Protein AF-A0A7M5WLA8-F1 (afdb_monomer_lite)

Radius of gyration: 21.37 Å; chains: 1; bounding box: 43×22×68 Å

Structure (mmCIF, N/CA/C/O backbone):
data_AF-A0A7M5WLA8-F1
#
_entry.id   AF-A0A7M5WLA8-F1
#
loop_
_atom_site.group_PDB
_atom_site.id
_atom_site.type_symbol
_atom_site.label_atom_id
_atom_site.label_alt_id
_atom_site.label_comp_id
_atom_site.label_asym_id
_atom_site.label_entity_id
_atom_site.label_seq_id
_atom_site.pdbx_PDB_ins_code
_atom_site.Cartn_x
_atom_site.Cartn_y
_atom_site.Cartn_z
_atom_site.occupancy
_atom_site.B_iso_or_equiv
_atom_site.auth_seq_id
_atom_site.auth_comp_id
_atom_site.auth_asym_id
_atom_site.auth_atom_id
_atom_site.pdbx_PDB_model_num
ATOM 1 N N . GLN A 1 1 ? 13.441 8.681 -23.802 1.00 49.78 1 GLN A N 1
ATOM 2 C CA . GLN A 1 1 ? 12.420 8.596 -22.738 1.00 49.78 1 GLN A CA 1
ATOM 3 C C . GLN A 1 1 ? 12.891 9.510 -21.621 1.00 49.78 1 GLN A C 1
ATOM 5 O O . GLN A 1 1 ? 13.987 9.300 -21.123 1.00 49.78 1 GLN A O 1
ATOM 10 N N . ASN A 1 2 ? 12.169 10.596 -21.339 1.00 52.19 2 ASN A N 1
ATOM 11 C CA . ASN A 1 2 ? 12.631 11.626 -20.406 1.00 52.19 2 ASN A CA 1
ATOM 12 C C . ASN A 1 2 ? 12.735 11.031 -18.997 1.00 52.19 2 ASN A C 1
ATOM 14 O O . ASN A 1 2 ? 11.729 10.584 -18.445 1.00 52.19 2 ASN A O 1
ATOM 18 N N . ASN A 1 3 ? 13.940 11.038 -18.421 1.00 67.88 3 ASN A N 1
ATOM 19 C CA . ASN A 1 3 ? 14.238 10.519 -17.077 1.00 67.88 3 ASN A CA 1
ATOM 20 C C . ASN A 1 3 ? 13.276 11.065 -16.004 1.00 67.88 3 ASN A C 1
ATOM 22 O O . ASN A 1 3 ? 12.987 10.394 -15.018 1.00 67.88 3 ASN A O 1
ATOM 26 N N . THR A 1 4 ? 12.712 12.250 -16.242 1.00 72.50 4 THR A N 1
ATOM 27 C CA . THR A 1 4 ? 11.695 12.913 -15.425 1.00 72.50 4 THR A CA 1
ATOM 28 C C . THR A 1 4 ? 10.490 12.025 -15.108 1.00 72.50 4 THR A C 1
ATOM 30 O O . THR A 1 4 ? 10.027 12.019 -13.974 1.00 72.50 4 THR A O 1
ATOM 33 N N . SER A 1 5 ? 9.993 11.241 -16.072 1.00 70.81 5 SER A N 1
ATOM 34 C CA . SER A 1 5 ? 8.807 10.397 -15.859 1.00 70.81 5 SER A CA 1
ATOM 35 C C . SER A 1 5 ? 9.095 9.255 -14.881 1.00 70.81 5 SER A C 1
ATOM 37 O O . SER A 1 5 ? 8.309 9.018 -13.968 1.00 70.81 5 SER A O 1
ATOM 39 N N . VAL A 1 6 ? 10.273 8.635 -14.990 1.00 73.06 6 VAL A N 1
ATOM 40 C CA . VAL A 1 6 ? 10.725 7.575 -14.075 1.00 73.06 6 VAL A CA 1
ATOM 41 C C . VAL A 1 6 ? 10.947 8.125 -12.663 1.00 73.06 6 VAL A C 1
ATOM 43 O O . VAL A 1 6 ? 10.557 7.489 -11.687 1.00 73.06 6 VAL A O 1
ATOM 46 N N . VAL A 1 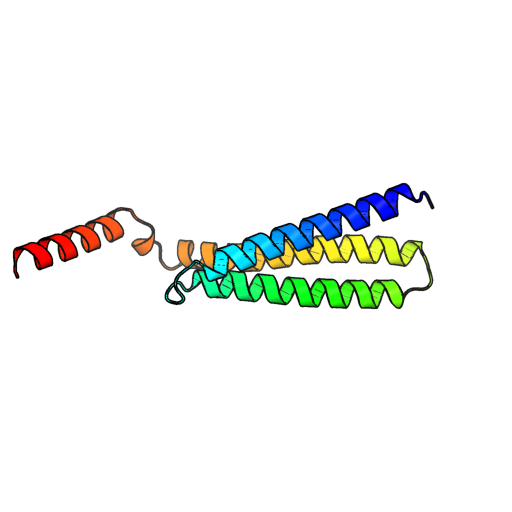7 ? 11.519 9.329 -12.541 1.00 79.56 7 VAL A N 1
ATOM 47 C CA . VAL A 1 7 ? 11.727 10.001 -11.245 1.00 79.56 7 VAL A CA 1
ATOM 48 C C . VAL A 1 7 ? 10.396 10.317 -10.558 1.00 79.56 7 VAL A C 1
ATOM 50 O O . VAL A 1 7 ? 10.241 10.034 -9.371 1.00 79.56 7 VAL A O 1
ATOM 53 N N . ILE A 1 8 ? 9.415 10.841 -11.299 1.00 78.44 8 ILE A N 1
ATOM 54 C CA . ILE A 1 8 ? 8.066 11.115 -10.776 1.00 78.44 8 ILE A CA 1
ATOM 55 C C . ILE A 1 8 ? 7.397 9.820 -10.294 1.00 78.44 8 ILE A C 1
ATOM 57 O O . ILE A 1 8 ? 6.776 9.796 -9.232 1.00 78.44 8 ILE A O 1
ATOM 61 N N . GLN A 1 9 ? 7.555 8.726 -11.037 1.00 70.69 9 GLN A N 1
ATOM 62 C CA . GLN A 1 9 ? 6.962 7.432 -10.701 1.00 70.69 9 GLN A CA 1
ATOM 63 C C . GLN A 1 9 ? 7.604 6.815 -9.449 1.00 70.69 9 GLN A C 1
ATOM 65 O O . GLN A 1 9 ? 6.892 6.362 -8.555 1.00 70.69 9 GLN A O 1
ATOM 70 N N . LEU A 1 10 ? 8.935 6.870 -9.332 1.00 74.50 10 LEU A N 1
ATOM 71 C CA . LEU A 1 10 ? 9.668 6.463 -8.127 1.00 74.50 10 LEU A CA 1
ATOM 72 C C . LEU A 1 10 ? 9.238 7.270 -6.901 1.00 74.50 10 LEU A C 1
ATOM 74 O O . LEU A 1 10 ? 9.006 6.699 -5.836 1.00 74.50 10 LEU A O 1
ATOM 78 N N . PHE A 1 11 ? 9.081 8.584 -7.061 1.00 82.38 11 PHE A N 1
ATOM 79 C CA . PHE A 1 11 ? 8.600 9.458 -5.997 1.00 82.38 11 PHE A CA 1
ATOM 80 C C . PHE A 1 11 ? 7.180 9.080 -5.549 1.00 82.38 11 PHE A C 1
ATOM 82 O O . PHE A 1 11 ? 6.911 8.980 -4.353 1.00 82.38 11 PHE A O 1
ATOM 89 N N . PHE A 1 12 ? 6.283 8.783 -6.493 1.00 76.38 12 PHE A N 1
ATOM 90 C CA . PHE A 1 12 ? 4.916 8.360 -6.185 1.00 76.38 12 PHE A CA 1
ATOM 91 C C . PHE A 1 12 ? 4.868 7.007 -5.456 1.00 76.38 12 PHE A C 1
ATOM 93 O O . PHE A 1 12 ? 4.140 6.853 -4.474 1.00 76.38 12 PHE A O 1
ATOM 100 N N . VAL A 1 13 ? 5.686 6.039 -5.883 1.00 76.38 13 VAL A N 1
ATOM 101 C CA . VAL A 1 13 ? 5.827 4.737 -5.208 1.00 76.38 13 VAL A CA 1
ATOM 102 C C . VAL A 1 13 ? 6.373 4.910 -3.788 1.00 76.38 13 VAL A C 1
ATOM 104 O O . VAL A 1 13 ? 5.852 4.295 -2.857 1.00 76.38 13 VAL A O 1
ATOM 107 N N . LEU A 1 14 ? 7.364 5.783 -3.588 1.00 81.56 14 LEU A N 1
ATOM 108 C CA . LEU A 1 14 ? 7.913 6.090 -2.265 1.00 81.56 14 LEU A CA 1
ATOM 109 C C . LEU A 1 14 ? 6.839 6.669 -1.329 1.00 81.56 14 LEU A C 1
ATOM 111 O O . LEU A 1 14 ? 6.690 6.207 -0.196 1.00 81.56 14 LEU A O 1
ATOM 115 N N . LEU A 1 15 ? 6.052 7.637 -1.810 1.00 81.00 15 LEU A N 1
ATOM 116 C CA . LEU A 1 15 ? 4.946 8.223 -1.047 1.00 81.00 15 LEU A CA 1
ATOM 117 C C . LEU A 1 15 ? 3.879 7.186 -0.684 1.00 81.00 15 LEU A C 1
ATOM 119 O O . LEU A 1 15 ? 3.401 7.172 0.451 1.00 81.00 15 LEU A O 1
ATOM 123 N N . LEU A 1 16 ? 3.534 6.290 -1.612 1.00 74.94 16 LEU A N 1
ATOM 124 C CA . LEU A 1 16 ? 2.599 5.194 -1.359 1.00 74.94 16 LEU A CA 1
ATOM 125 C C . LEU A 1 16 ? 3.113 4.253 -0.265 1.00 74.94 16 LEU A C 1
ATOM 127 O O . LEU A 1 16 ? 2.357 3.897 0.639 1.00 74.94 16 LEU A O 1
ATOM 131 N N . VAL A 1 17 ? 4.389 3.865 -0.302 1.00 76.50 17 VAL A N 1
ATOM 132 C CA . VAL A 1 17 ? 4.990 3.004 0.731 1.00 76.50 17 VAL A CA 1
ATOM 133 C C . VAL A 1 17 ? 4.965 3.691 2.099 1.00 76.50 17 VAL A C 1
ATOM 135 O O . VAL A 1 17 ? 4.560 3.073 3.085 1.00 76.50 17 VAL A O 1
ATOM 138 N N . LEU A 1 18 ? 5.309 4.981 2.164 1.00 79.12 18 LEU A N 1
ATOM 139 C CA . LEU A 1 18 ? 5.247 5.766 3.401 1.00 79.12 18 LEU A CA 1
ATOM 140 C C . LEU A 1 18 ? 3.816 5.871 3.945 1.00 79.12 18 LEU A C 1
ATOM 142 O O . LEU A 1 18 ? 3.588 5.627 5.130 1.00 79.12 18 LEU A O 1
ATOM 146 N N . ALA A 1 19 ? 2.838 6.174 3.089 1.00 74.56 19 ALA A N 1
ATOM 147 C CA . ALA A 1 19 ? 1.433 6.260 3.478 1.00 74.56 19 ALA A CA 1
ATOM 148 C C . ALA A 1 19 ? 0.906 4.923 4.029 1.00 74.56 19 ALA A C 1
ATOM 150 O O . ALA A 1 19 ? 0.225 4.909 5.056 1.00 74.56 19 ALA A O 1
ATOM 151 N N . ASN A 1 20 ? 1.264 3.798 3.401 1.00 75.00 20 ASN A N 1
ATOM 152 C CA . ASN A 1 20 ? 0.912 2.462 3.889 1.00 75.00 20 ASN A CA 1
ATOM 153 C C . ASN A 1 20 ? 1.602 2.129 5.220 1.00 75.00 20 ASN A C 1
ATOM 155 O O . ASN A 1 20 ? 0.962 1.591 6.124 1.00 75.00 20 ASN A O 1
ATOM 159 N N . GLY A 1 21 ? 2.874 2.504 5.384 1.00 72.81 21 GLY A N 1
ATOM 160 C CA . GLY A 1 21 ? 3.601 2.354 6.645 1.00 72.81 21 GLY A CA 1
ATOM 161 C C . GLY A 1 21 ? 2.944 3.128 7.789 1.00 72.81 21 GLY A C 1
ATOM 162 O O . GLY A 1 21 ? 2.735 2.575 8.868 1.00 72.81 21 GLY A O 1
ATOM 163 N N . ILE A 1 22 ? 2.528 4.374 7.542 1.00 76.00 22 ILE A N 1
ATOM 164 C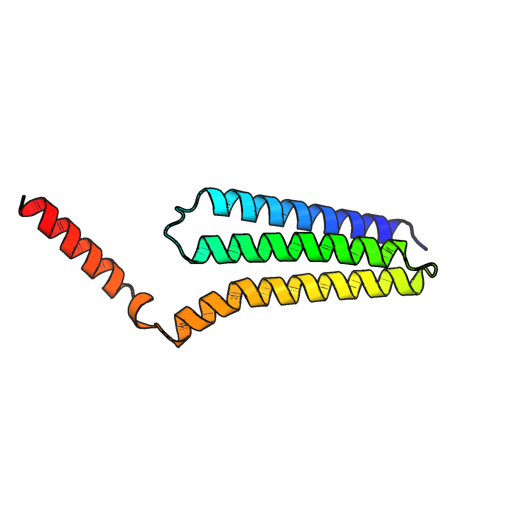 CA . ILE A 1 22 ? 1.808 5.201 8.521 1.00 76.00 22 ILE A CA 1
ATOM 165 C C . ILE A 1 22 ? 0.469 4.554 8.900 1.00 76.00 22 ILE A C 1
ATOM 167 O O . ILE A 1 22 ? 0.126 4.505 10.083 1.00 76.00 22 ILE A O 1
ATOM 171 N N . GLN A 1 23 ? -0.283 4.037 7.926 1.00 69.19 23 GLN A N 1
ATOM 172 C CA . GLN A 1 23 ? -1.561 3.363 8.175 1.00 69.19 23 GLN A CA 1
ATOM 173 C C . GLN A 1 23 ? -1.383 2.076 8.990 1.00 69.19 23 GLN A C 1
ATOM 175 O O . GLN A 1 23 ? -2.091 1.880 9.978 1.00 69.19 23 GLN A O 1
ATOM 180 N N . ALA A 1 24 ? -0.389 1.250 8.660 1.00 68.31 24 ALA A N 1
ATOM 181 C CA . ALA A 1 24 ? -0.064 0.040 9.413 1.00 68.31 24 ALA A CA 1
ATOM 182 C C . ALA A 1 24 ? 0.402 0.358 10.845 1.00 68.31 24 ALA A C 1
ATOM 184 O O . ALA A 1 24 ? 0.012 -0.315 11.802 1.00 68.31 24 ALA A O 1
ATOM 185 N N . PHE A 1 25 ? 1.198 1.417 11.023 1.00 69.81 25 PHE A N 1
ATOM 186 C CA . PHE A 1 25 ? 1.665 1.842 12.343 1.00 69.81 25 PHE A CA 1
ATOM 187 C C . PHE A 1 25 ? 0.522 2.385 13.207 1.00 69.81 25 PHE A C 1
ATOM 189 O O . PHE A 1 25 ? 0.451 2.099 14.403 1.00 69.81 25 PHE A O 1
ATOM 196 N N . ARG A 1 26 ? -0.411 3.131 12.601 1.00 65.69 26 ARG A N 1
ATOM 197 C CA . ARG A 1 26 ? -1.641 3.576 13.267 1.00 65.69 26 ARG A CA 1
ATOM 198 C C . ARG A 1 26 ? -2.536 2.393 13.635 1.00 65.69 26 ARG A C 1
ATOM 200 O O . ARG A 1 26 ? -3.053 2.386 14.745 1.00 65.69 26 ARG A O 1
ATOM 207 N N . ALA A 1 27 ? -2.644 1.373 12.780 1.00 65.38 27 ALA A N 1
ATOM 208 C CA . ALA A 1 27 ? -3.429 0.167 13.051 1.00 65.38 27 ALA A CA 1
ATOM 209 C C . ALA A 1 27 ? -2.932 -0.612 14.281 1.00 65.38 27 ALA A C 1
ATOM 211 O O . ALA A 1 27 ? -3.744 -1.075 15.072 1.00 65.38 27 ALA A O 1
ATOM 212 N N . ARG A 1 28 ? -1.614 -0.691 14.516 1.00 65.38 28 ARG A N 1
ATOM 213 C CA . ARG A 1 28 ? -1.051 -1.356 15.712 1.00 65.38 28 ARG A CA 1
ATOM 214 C C . ARG A 1 28 ? -1.444 -0.694 17.034 1.00 65.38 28 ARG A C 1
ATOM 216 O O . ARG A 1 28 ? -1.450 -1.358 18.063 1.00 65.38 28 ARG A O 1
ATOM 223 N N . LYS A 1 29 ? -1.746 0.608 17.015 1.00 63.53 29 LYS A N 1
ATOM 224 C CA . LYS A 1 29 ? -2.202 1.345 18.202 1.00 63.53 29 LYS A CA 1
ATOM 225 C C . LYS A 1 29 ? -3.690 1.136 18.491 1.00 63.53 29 LYS A C 1
ATOM 227 O O . LYS A 1 29 ? -4.142 1.529 19.564 1.00 63.53 29 LYS A O 1
ATOM 232 N N . LEU A 1 30 ? -4.454 0.545 17.567 1.00 62.56 30 LEU A N 1
ATOM 233 C CA . LEU A 1 30 ? -5.843 0.196 17.831 1.00 62.56 30 LEU A CA 1
ATOM 234 C C . LEU A 1 30 ? -5.898 -1.140 18.591 1.00 62.56 30 LEU A C 1
ATOM 236 O O . LEU A 1 30 ? -5.280 -2.114 18.160 1.00 62.56 30 LEU A O 1
ATOM 240 N N . PRO A 1 31 ? -6.661 -1.223 19.695 1.00 59.09 31 PRO A N 1
ATOM 241 C CA . PRO A 1 31 ? -6.835 -2.474 20.418 1.00 59.09 31 PRO A CA 1
ATOM 242 C C . PRO A 1 31 ? -7.418 -3.549 19.490 1.00 59.09 31 PRO A C 1
ATOM 244 O O . PRO A 1 31 ? -8.383 -3.298 18.762 1.00 59.09 31 PRO A O 1
ATOM 247 N N . SER A 1 32 ? -6.849 -4.760 19.538 1.00 57.41 32 SER A N 1
ATOM 248 C CA . SER A 1 32 ? -7.187 -5.912 18.673 1.00 57.41 32 SER A CA 1
ATOM 249 C C . SER A 1 32 ? -8.661 -6.329 18.724 1.00 57.41 32 SER A C 1
ATOM 251 O O . SER A 1 32 ? -9.136 -7.090 17.884 1.00 57.41 32 SER A O 1
ATOM 253 N N . HIS A 1 33 ? -9.410 -5.803 19.693 1.00 56.22 33 HIS A N 1
ATOM 254 C CA . HIS A 1 33 ? -10.833 -6.044 19.846 1.00 56.22 33 HIS A CA 1
ATOM 255 C C . HIS A 1 33 ? -11.693 -5.350 18.766 1.00 56.22 33 HIS A C 1
ATOM 257 O O . HIS A 1 33 ? -12.863 -5.708 18.597 1.00 56.22 33 HIS A O 1
ATOM 263 N N . PHE A 1 34 ? -11.139 -4.387 18.014 1.00 59.12 34 PHE A N 1
ATOM 264 C CA . PHE A 1 34 ? -11.835 -3.688 16.931 1.00 59.12 34 PHE A CA 1
ATOM 265 C C . PHE A 1 34 ? -11.644 -4.413 15.588 1.00 59.12 34 PHE A C 1
ATOM 267 O O . PHE A 1 34 ? -10.542 -4.487 15.048 1.00 59.12 34 PHE A O 1
ATOM 274 N N . LYS A 1 35 ? -12.740 -4.914 15.001 1.00 62.41 35 LYS A N 1
ATOM 275 C CA . LYS A 1 35 ? -12.740 -5.607 13.693 1.00 62.41 35 LYS A CA 1
ATOM 276 C C . LYS A 1 35 ? -12.218 -4.749 12.524 1.00 62.41 35 LYS A C 1
ATOM 278 O O . LYS A 1 35 ? -11.886 -5.291 11.469 1.00 62.41 35 LYS A O 1
ATOM 283 N N . GLU A 1 36 ? -12.127 -3.431 12.704 1.00 65.56 36 GLU A N 1
ATOM 284 C CA . GLU A 1 36 ? -11.561 -2.504 11.712 1.00 65.56 36 GLU A CA 1
ATOM 285 C C . GLU A 1 36 ? -10.038 -2.605 11.614 1.00 65.56 36 GLU A C 1
ATOM 287 O O . GLU A 1 36 ? -9.490 -2.459 10.525 1.00 65.56 36 GLU A O 1
ATOM 292 N N . THR A 1 37 ? -9.351 -2.928 12.714 1.00 68.50 37 THR A N 1
ATOM 293 C CA . THR A 1 37 ? -7.890 -3.084 12.729 1.00 68.50 37 THR A CA 1
ATOM 294 C C . THR A 1 37 ? -7.449 -4.200 11.785 1.00 68.50 37 THR A C 1
ATOM 296 O O . THR A 1 37 ? -6.490 -4.040 11.033 1.00 68.50 37 THR A O 1
ATOM 299 N N . ASN A 1 38 ? -8.208 -5.298 11.741 1.00 71.00 38 ASN A N 1
ATOM 300 C CA . ASN A 1 38 ? -7.926 -6.421 10.850 1.00 71.00 38 ASN A CA 1
ATOM 301 C C . ASN A 1 38 ? -8.059 -6.031 9.371 1.00 71.00 38 ASN A C 1
ATOM 303 O O . ASN A 1 38 ? -7.227 -6.437 8.570 1.00 71.00 38 ASN A O 1
ATOM 307 N N . HIS A 1 39 ? -9.035 -5.195 9.000 1.00 70.75 39 HIS A N 1
ATOM 308 C CA . HIS A 1 39 ? -9.201 -4.742 7.611 1.00 70.75 39 HIS A CA 1
ATOM 309 C C . HIS A 1 39 ? -8.030 -3.884 7.130 1.00 70.75 39 HIS A C 1
ATOM 311 O O . HIS A 1 39 ? -7.577 -4.045 5.998 1.00 70.75 39 HIS A O 1
ATOM 317 N N . VAL A 1 40 ? -7.495 -3.021 7.999 1.00 74.88 40 VAL A N 1
ATOM 318 C CA . VAL A 1 40 ? -6.299 -2.226 7.682 1.00 74.88 40 VAL A CA 1
ATOM 319 C C . VAL A 1 40 ? -5.070 -3.125 7.543 1.00 74.88 40 VAL A C 1
ATOM 321 O O . VAL A 1 40 ? -4.284 -2.948 6.615 1.00 74.88 40 VAL A O 1
ATOM 324 N N . ILE A 1 41 ? -4.929 -4.134 8.409 1.00 73.00 41 ILE A N 1
ATOM 325 C CA . ILE A 1 41 ? -3.849 -5.125 8.305 1.00 73.00 41 ILE A CA 1
ATOM 326 C C . ILE A 1 41 ? -3.957 -5.905 6.984 1.00 73.00 41 ILE A C 1
ATOM 328 O O . ILE A 1 41 ? -2.964 -5.999 6.263 1.00 73.00 41 ILE A O 1
ATOM 332 N N . TYR A 1 42 ? -5.147 -6.386 6.608 1.00 73.06 42 TYR A N 1
ATOM 333 C CA . TYR A 1 42 ? -5.352 -7.084 5.335 1.00 73.06 42 TYR A CA 1
ATOM 334 C C . TYR A 1 42 ? -5.037 -6.190 4.132 1.00 73.06 42 TYR A C 1
ATOM 336 O O . TYR A 1 42 ? -4.246 -6.588 3.287 1.00 73.06 42 TYR A O 1
ATOM 344 N N . SER A 1 43 ? -5.563 -4.962 4.088 1.00 76.88 43 SER A N 1
ATOM 345 C CA . SER A 1 43 ? -5.266 -3.990 3.022 1.00 76.88 43 SER A CA 1
ATOM 346 C C . SER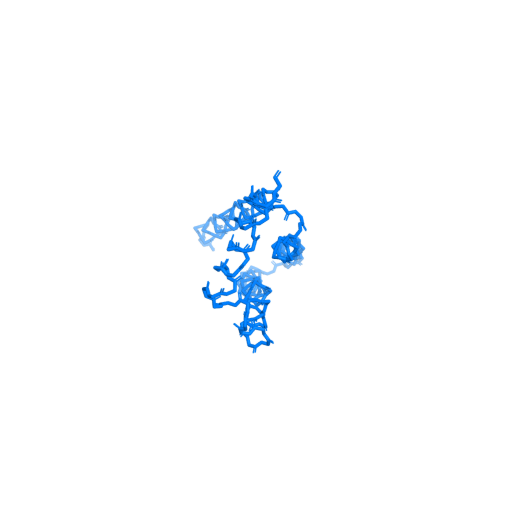 A 1 43 ? -3.765 -3.687 2.906 1.00 76.88 43 SER A C 1
ATOM 348 O O . SER A 1 43 ? -3.221 -3.652 1.798 1.00 76.88 43 SER A O 1
ATOM 350 N N . SER A 1 44 ? -3.059 -3.561 4.035 1.00 76.25 44 SER A N 1
ATOM 351 C CA . SER A 1 44 ? -1.607 -3.363 4.030 1.00 76.25 44 SER A CA 1
ATOM 352 C C . SER A 1 44 ? -0.852 -4.568 3.446 1.00 76.25 44 SER A C 1
ATOM 354 O O . SER A 1 44 ? 0.080 -4.383 2.664 1.00 76.25 44 SER A O 1
ATOM 356 N N . PHE A 1 45 ? -1.292 -5.799 3.735 1.00 79.12 45 PHE A N 1
ATOM 357 C CA . PHE A 1 45 ? -0.691 -7.022 3.193 1.00 79.12 45 PHE A CA 1
ATOM 358 C C . PHE A 1 45 ? -0.925 -7.161 1.681 1.00 79.12 45 PHE A C 1
ATOM 360 O O . PHE A 1 45 ? 0.018 -7.415 0.930 1.00 79.12 45 PHE A O 1
ATOM 367 N N . THR A 1 46 ? -2.151 -6.911 1.209 1.00 78.69 46 THR A N 1
ATOM 368 C CA . THR A 1 46 ? -2.482 -6.934 -0.226 1.00 78.69 46 THR A CA 1
ATOM 369 C C . THR A 1 46 ? -1.664 -5.904 -1.002 1.00 78.69 46 THR A C 1
ATOM 371 O O . THR A 1 46 ? -1.197 -6.182 -2.105 1.00 78.69 46 THR A O 1
ATOM 374 N N . THR A 1 47 ? -1.429 -4.731 -0.407 1.00 78.25 47 THR A N 1
ATOM 375 C CA . THR A 1 47 ? -0.618 -3.671 -1.016 1.00 78.25 47 THR A CA 1
ATOM 376 C C . THR A 1 47 ? 0.833 -4.106 -1.220 1.00 78.25 47 THR A C 1
ATOM 378 O O . THR A 1 47 ? 1.392 -3.890 -2.294 1.00 78.25 47 THR A O 1
ATOM 381 N N . VAL A 1 48 ? 1.435 -4.774 -0.230 1.00 80.25 48 VAL A N 1
ATOM 382 C CA . VAL A 1 48 ? 2.804 -5.307 -0.340 1.00 80.25 48 VAL A CA 1
ATOM 383 C C . VAL A 1 48 ? 2.897 -6.384 -1.425 1.00 80.25 48 VAL A C 1
ATOM 385 O O . VAL A 1 48 ? 3.808 -6.335 -2.252 1.00 80.25 48 VAL A O 1
ATOM 388 N N . LEU A 1 49 ? 1.938 -7.314 -1.480 1.00 80.62 49 LEU A N 1
ATOM 389 C CA . LEU A 1 49 ? 1.891 -8.350 -2.520 1.00 80.62 49 LEU A CA 1
ATOM 390 C C . LEU A 1 49 ? 1.773 -7.758 -3.930 1.00 80.62 49 LEU A C 1
ATOM 392 O O . LEU A 1 49 ? 2.449 -8.208 -4.854 1.00 80.62 49 LEU A O 1
ATOM 396 N N . LEU A 1 50 ? 0.950 -6.725 -4.100 1.00 79.12 50 LEU A N 1
ATOM 397 C CA . LEU A 1 50 ? 0.747 -6.068 -5.389 1.00 79.12 50 LEU A CA 1
ATOM 398 C C . LEU A 1 50 ? 1.955 -5.229 -5.825 1.00 79.12 50 LEU A C 1
ATOM 400 O O . LEU A 1 50 ? 2.271 -5.207 -7.016 1.00 79.12 50 LEU A O 1
ATOM 404 N N . ILE A 1 51 ? 2.668 -4.584 -4.893 1.00 76.94 51 ILE A N 1
ATOM 405 C CA . ILE A 1 51 ? 3.949 -3.916 -5.183 1.00 76.94 51 ILE A CA 1
ATOM 406 C C . ILE A 1 51 ? 4.990 -4.947 -5.634 1.00 76.94 51 ILE A C 1
ATOM 408 O O . ILE A 1 51 ? 5.665 -4.728 -6.642 1.00 76.94 51 ILE A O 1
ATOM 412 N N . ALA A 1 52 ? 5.088 -6.089 -4.945 1.00 79.00 52 ALA A N 1
ATOM 413 C CA . ALA A 1 52 ? 5.999 -7.168 -5.322 1.00 79.00 52 ALA A CA 1
ATOM 414 C C . ALA A 1 52 ? 5.663 -7.738 -6.714 1.00 79.00 52 ALA A C 1
ATOM 416 O O . ALA A 1 52 ? 6.550 -7.861 -7.560 1.00 79.00 52 ALA A O 1
ATOM 417 N N . ALA A 1 53 ? 4.381 -7.993 -6.996 1.00 81.19 53 ALA A N 1
ATOM 418 C CA . ALA A 1 53 ? 3.916 -8.467 -8.300 1.00 81.19 53 ALA A CA 1
ATOM 419 C C . ALA A 1 53 ? 4.199 -7.454 -9.423 1.00 81.19 53 ALA A C 1
ATOM 421 O O . ALA A 1 53 ? 4.736 -7.815 -10.469 1.00 81.19 53 ALA A O 1
ATOM 422 N N . SER A 1 54 ? 3.909 -6.172 -9.190 1.00 69.69 54 SER A N 1
ATOM 423 C CA . SER A 1 54 ? 4.156 -5.098 -10.164 1.00 69.69 54 SER A CA 1
ATOM 424 C C . SER A 1 54 ? 5.646 -4.920 -10.457 1.00 69.69 54 SER A C 1
ATOM 426 O O . SER A 1 54 ? 6.035 -4.722 -11.607 1.00 69.69 54 SER A O 1
ATOM 428 N N . THR A 1 55 ? 6.489 -5.061 -9.433 1.00 76.12 55 THR A N 1
ATOM 429 C CA . THR A 1 55 ? 7.950 -5.036 -9.572 1.00 76.12 55 THR A CA 1
ATOM 430 C C . THR A 1 55 ? 8.435 -6.214 -10.422 1.00 76.12 55 THR A C 1
ATOM 432 O O . THR A 1 55 ? 9.222 -6.021 -11.348 1.00 76.12 55 THR A O 1
ATOM 435 N N . GLY A 1 56 ? 7.909 -7.422 -10.188 1.00 77.81 56 GLY A N 1
ATOM 436 C CA . GLY A 1 56 ? 8.221 -8.605 -10.997 1.00 77.81 56 GLY A CA 1
ATOM 437 C C . GLY A 1 56 ? 7.846 -8.439 -12.473 1.00 77.81 56 GLY A C 1
ATOM 438 O O . GLY A 1 56 ? 8.665 -8.709 -13.353 1.00 77.81 56 GLY A O 1
ATOM 439 N N . ILE A 1 57 ? 6.648 -7.920 -12.762 1.00 78.62 57 ILE A N 1
ATOM 440 C CA . ILE A 1 57 ? 6.209 -7.682 -14.146 1.00 78.62 57 ILE A CA 1
ATOM 441 C C . ILE A 1 57 ? 7.071 -6.595 -14.807 1.00 78.62 57 ILE A C 1
ATOM 443 O O . ILE A 1 57 ? 7.457 -6.747 -15.964 1.00 78.62 57 ILE A O 1
ATOM 447 N N . TYR A 1 58 ? 7.447 -5.535 -14.085 1.00 74.25 58 TYR A N 1
ATOM 448 C CA . TYR A 1 58 ? 8.331 -4.485 -14.602 1.00 74.25 58 TYR A CA 1
ATOM 449 C C . TYR A 1 58 ? 9.700 -5.022 -15.060 1.00 74.25 58 TYR A C 1
ATOM 451 O O . TYR A 1 58 ? 10.187 -4.630 -16.126 1.00 74.25 58 TYR A O 1
ATOM 459 N N . PHE A 1 59 ? 10.304 -5.937 -14.293 1.00 75.31 59 PHE A N 1
ATOM 460 C CA . PHE A 1 59 ? 11.575 -6.575 -14.659 1.00 75.31 59 PHE A CA 1
ATOM 461 C C . PHE A 1 59 ? 11.430 -7.617 -15.777 1.00 75.31 59 PHE A C 1
ATOM 463 O O . PHE A 1 59 ? 12.356 -7.781 -16.570 1.00 75.31 59 PHE A O 1
ATOM 470 N N . ALA A 1 60 ? 10.275 -8.279 -15.885 1.00 78.94 60 ALA A N 1
ATOM 471 C CA . ALA A 1 60 ? 10.018 -9.283 -16.918 1.00 78.94 60 ALA A CA 1
ATOM 472 C C . ALA A 1 60 ? 9.851 -8.689 -18.331 1.00 78.94 60 ALA A C 1
ATOM 474 O O . ALA A 1 60 ? 10.137 -9.356 -19.325 1.00 78.94 60 ALA A O 1
ATOM 475 N N . GLN A 1 61 ? 9.389 -7.442 -18.454 1.00 77.19 61 GLN A N 1
ATOM 476 C CA . GLN A 1 61 ? 9.166 -6.820 -19.762 1.00 77.19 61 GLN A CA 1
ATOM 477 C C . GLN A 1 61 ? 10.469 -6.255 -20.352 1.00 77.19 61 GLN A C 1
ATOM 479 O O . GLN A 1 61 ? 11.229 -5.570 -19.672 1.00 77.19 61 GLN A O 1
ATOM 484 N N . LYS A 1 62 ? 10.721 -6.469 -21.651 1.00 71.94 62 LYS A N 1
ATOM 485 C CA . LYS A 1 62 ? 11.860 -5.856 -22.375 1.00 71.94 62 LYS A CA 1
ATOM 486 C C . LYS A 1 62 ? 11.516 -4.503 -23.008 1.00 71.94 62 LYS A C 1
ATOM 488 O O . LYS A 1 62 ? 12.386 -3.648 -23.135 1.00 71.94 62 LYS A O 1
ATOM 493 N N . SER A 1 63 ? 10.253 -4.286 -23.375 1.00 79.38 63 SER A N 1
ATOM 494 C CA . SER A 1 63 ? 9.811 -3.092 -24.105 1.00 79.38 63 SER A CA 1
ATOM 495 C C . SER A 1 63 ? 9.364 -1.967 -23.168 1.00 79.38 63 SER A C 1
ATOM 497 O O . SER A 1 63 ? 8.428 -2.131 -22.385 1.00 79.38 63 SER A O 1
ATOM 499 N N . PHE A 1 64 ? 9.974 -0.788 -23.302 1.00 71.50 64 PHE A N 1
ATOM 500 C CA . PHE A 1 64 ? 9.686 0.385 -22.464 1.00 71.50 64 PHE A CA 1
ATOM 501 C C . PHE A 1 64 ? 8.222 0.853 -22.510 1.00 71.50 64 PHE A C 1
ATOM 503 O O . PHE A 1 64 ? 7.660 1.197 -21.474 1.00 71.50 64 PHE A O 1
ATOM 510 N N . ASN A 1 65 ? 7.571 0.786 -23.674 1.00 76.00 65 ASN A N 1
ATOM 511 C CA . ASN A 1 65 ? 6.160 1.173 -23.823 1.00 76.00 65 ASN A CA 1
ATOM 512 C C . ASN A 1 65 ? 5.200 0.254 -23.054 1.00 76.00 65 ASN A C 1
ATOM 514 O O . ASN A 1 65 ? 4.129 0.680 -22.630 1.00 76.00 65 ASN A O 1
ATOM 518 N N . VAL A 1 66 ? 5.563 -1.021 -22.899 1.00 75.88 66 VAL A N 1
ATOM 519 C CA . VAL A 1 66 ? 4.749 -1.998 -22.165 1.00 75.88 66 VAL A CA 1
ATOM 520 C C . VAL A 1 66 ? 4.962 -1.830 -20.663 1.00 75.88 66 VAL A C 1
ATOM 522 O O . VAL A 1 66 ? 3.991 -1.880 -19.914 1.00 75.88 66 VAL A O 1
ATOM 525 N N . LYS A 1 67 ? 6.201 -1.542 -20.234 1.00 73.88 67 LYS A N 1
ATOM 526 C CA . LYS A 1 67 ? 6.529 -1.251 -18.829 1.00 73.88 67 LYS A CA 1
ATOM 527 C C . LYS A 1 67 ? 5.694 -0.111 -18.268 1.00 73.88 67 LYS A C 1
ATOM 529 O O . LYS A 1 67 ? 5.091 -0.275 -17.215 1.00 73.88 67 LYS A O 1
ATOM 534 N N . ASP A 1 68 ? 5.639 1.011 -18.981 1.00 74.44 68 ASP A N 1
ATOM 535 C CA . ASP A 1 68 ? 4.939 2.190 -18.478 1.00 74.44 68 ASP A CA 1
ATOM 536 C C . ASP A 1 68 ? 3.434 1.916 -18.331 1.00 74.44 68 ASP A C 1
ATOM 538 O O . ASP A 1 68 ? 2.865 2.097 -17.259 1.00 74.44 68 ASP A O 1
ATOM 542 N N . ARG A 1 69 ? 2.800 1.324 -19.353 1.00 79.56 69 ARG A N 1
ATOM 543 C CA . ARG A 1 69 ? 1.375 0.947 -19.295 1.00 79.56 69 ARG A CA 1
ATOM 544 C C . ARG A 1 69 ? 1.048 -0.004 -18.144 1.00 79.56 69 ARG A C 1
ATOM 546 O O . ARG A 1 69 ? 0.046 0.194 -17.464 1.00 79.56 69 ARG A O 1
ATOM 553 N N . VAL A 1 70 ? 1.886 -1.014 -17.917 1.00 80.25 70 VAL A N 1
ATOM 554 C CA . VAL A 1 70 ? 1.713 -1.954 -16.801 1.00 80.25 70 VAL A CA 1
ATOM 555 C C . VAL A 1 70 ? 1.794 -1.229 -15.460 1.00 80.25 70 VAL A C 1
ATOM 557 O O . VAL A 1 70 ? 0.957 -1.477 -14.600 1.00 80.25 70 VAL A O 1
ATOM 560 N N . LEU A 1 71 ? 2.746 -0.308 -15.286 1.00 76.88 71 LEU A N 1
ATOM 561 C CA . LEU A 1 71 ? 2.889 0.451 -14.043 1.00 76.88 71 LEU A CA 1
ATOM 562 C C . LEU A 1 71 ? 1.642 1.291 -13.738 1.00 76.88 71 LEU A C 1
ATOM 564 O O . LEU A 1 71 ? 1.136 1.242 -12.617 1.00 76.88 71 LEU A O 1
ATOM 568 N N . TRP A 1 72 ? 1.107 2.011 -14.728 1.00 79.81 72 TRP A N 1
ATOM 569 C CA . TRP A 1 72 ? -0.125 2.792 -14.563 1.00 79.81 72 TRP A CA 1
ATOM 570 C C . TRP A 1 72 ? -1.324 1.913 -14.190 1.00 79.81 72 TRP A C 1
ATOM 572 O O . TRP A 1 72 ? -2.044 2.219 -13.237 1.00 79.81 72 TRP A O 1
ATOM 582 N N . ILE A 1 73 ? -1.512 0.791 -14.892 1.00 83.19 73 ILE A N 1
ATOM 583 C CA . ILE A 1 73 ? -2.601 -0.159 -14.618 1.00 83.19 73 ILE A CA 1
ATOM 584 C C . ILE A 1 73 ? -2.460 -0.754 -13.212 1.00 83.19 73 ILE A C 1
ATOM 586 O O . ILE A 1 73 ? -3.438 -0.796 -12.466 1.00 83.19 73 ILE A O 1
ATOM 590 N N . SER A 1 74 ? -1.247 -1.145 -12.816 1.00 80.31 74 SER A N 1
ATOM 591 C CA . SER A 1 74 ? -0.950 -1.646 -11.473 1.00 80.31 74 SER A CA 1
ATOM 592 C C . SER A 1 74 ? -1.307 -0.636 -10.384 1.00 80.31 74 SER A C 1
ATOM 594 O O . S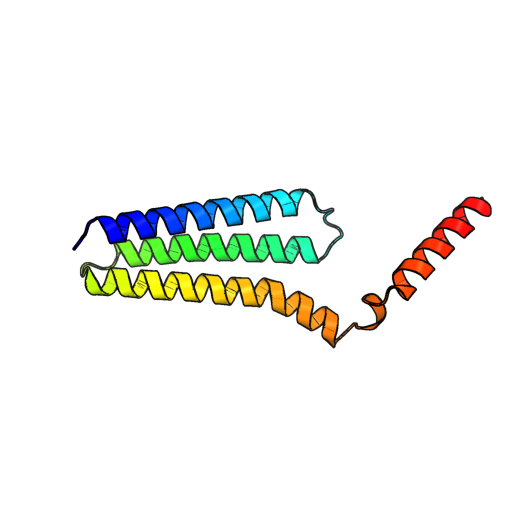ER A 1 74 ? -1.931 -1.008 -9.392 1.00 80.31 74 SER A O 1
ATOM 596 N N . ILE A 1 75 ? -0.960 0.643 -10.562 1.00 78.94 75 ILE A N 1
ATOM 597 C CA . ILE A 1 75 ? -1.258 1.705 -9.587 1.00 78.94 75 ILE A CA 1
ATOM 598 C C . ILE A 1 75 ? -2.772 1.934 -9.463 1.00 78.94 75 ILE A C 1
ATOM 600 O O . ILE A 1 75 ? -3.290 2.058 -8.350 1.00 78.94 75 ILE A O 1
ATOM 604 N N . HIS A 1 76 ? -3.503 1.968 -10.580 1.00 84.19 76 HIS A N 1
ATOM 605 C CA . HIS A 1 76 ? -4.961 2.110 -10.551 1.00 84.19 76 HIS A CA 1
ATOM 606 C C . HIS A 1 76 ? -5.642 0.913 -9.886 1.00 84.19 76 HIS A C 1
ATOM 608 O O . HIS A 1 76 ? -6.531 1.102 -9.054 1.00 84.19 76 HIS A O 1
ATOM 614 N N . LEU A 1 77 ? -5.191 -0.305 -10.193 1.00 80.81 77 LEU A N 1
ATOM 615 C CA . LEU A 1 77 ? -5.717 -1.526 -9.591 1.00 80.81 77 LEU A CA 1
ATOM 616 C C . LEU A 1 77 ? -5.446 -1.574 -8.079 1.00 80.81 77 LEU A C 1
ATOM 618 O O . LEU A 1 77 ? -6.338 -1.928 -7.310 1.00 80.81 77 LEU A O 1
ATOM 622 N N . LEU A 1 78 ? -4.255 -1.146 -7.645 1.00 81.19 78 LEU A N 1
ATOM 623 C CA . LEU A 1 78 ? -3.883 -1.029 -6.232 1.00 81.19 78 LEU A CA 1
ATOM 624 C C . LEU A 1 78 ? -4.841 -0.102 -5.472 1.00 81.19 78 LEU A C 1
ATOM 626 O O . LEU A 1 78 ? -5.368 -0.465 -4.420 1.00 81.19 78 LEU A O 1
ATOM 630 N N . ASN A 1 79 ? -5.087 1.088 -6.024 1.00 76.06 79 ASN A N 1
ATOM 631 C CA . ASN A 1 79 ? -5.978 2.075 -5.421 1.00 76.06 79 ASN A CA 1
ATOM 632 C C . ASN A 1 79 ? -7.429 1.590 -5.390 1.00 76.06 79 ASN A C 1
ATOM 634 O O . ASN A 1 79 ? -8.090 1.736 -4.365 1.00 76.06 79 ASN A O 1
ATOM 638 N N . ALA A 1 80 ? -7.911 0.975 -6.473 1.00 80.50 80 ALA A N 1
ATOM 639 C CA . ALA A 1 80 ? -9.263 0.433 -6.537 1.00 80.50 80 ALA A CA 1
ATOM 640 C C . ALA A 1 80 ? -9.476 -0.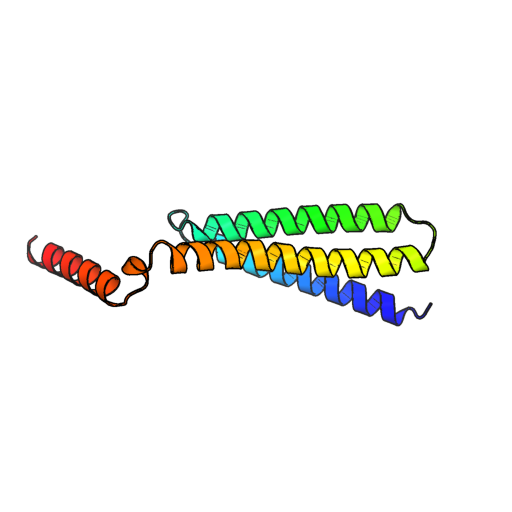679 -5.500 1.00 80.50 80 ALA A C 1
ATOM 642 O O . ALA A 1 80 ? -10.460 -0.645 -4.766 1.00 80.50 80 ALA A O 1
ATOM 643 N N . LEU A 1 81 ? -8.535 -1.623 -5.379 1.00 76.00 81 LEU A N 1
ATOM 644 C CA . LEU A 1 81 ? -8.617 -2.716 -4.407 1.00 76.00 81 LEU A CA 1
ATOM 645 C C . LEU A 1 81 ? -8.546 -2.219 -2.961 1.00 76.00 81 LEU A C 1
ATOM 647 O O . LEU A 1 81 ? -9.328 -2.671 -2.126 1.00 76.00 81 LEU A O 1
ATOM 651 N N . ASN A 1 82 ? -7.661 -1.267 -2.656 1.00 74.19 82 ASN A N 1
ATOM 652 C CA . ASN A 1 82 ? -7.580 -0.682 -1.316 1.00 74.19 82 ASN A CA 1
ATOM 653 C C . ASN A 1 82 ? -8.828 0.118 -0.957 1.00 74.19 82 ASN A C 1
ATOM 655 O O . ASN A 1 82 ? -9.348 -0.020 0.152 1.00 74.19 82 ASN A O 1
ATOM 659 N N . PHE A 1 83 ? -9.334 0.923 -1.894 1.00 73.25 83 PHE A N 1
ATOM 660 C CA . PHE A 1 83 ? -10.577 1.653 -1.691 1.00 73.25 83 PHE A CA 1
ATOM 661 C C . PHE A 1 83 ? -11.717 0.675 -1.425 1.00 73.25 83 PHE A C 1
ATOM 663 O O . PHE A 1 83 ? -12.415 0.814 -0.427 1.00 73.25 83 PHE A O 1
ATOM 670 N N . LEU A 1 84 ? -11.832 -0.377 -2.237 1.00 76.31 84 LEU A N 1
ATOM 671 C CA . LEU A 1 84 ? -12.846 -1.409 -2.084 1.00 76.31 84 LEU A CA 1
ATOM 672 C C . LEU A 1 84 ? -12.752 -2.116 -0.724 1.00 76.31 84 LEU A C 1
ATOM 674 O O . LEU A 1 84 ? -13.755 -2.206 -0.028 1.00 76.31 84 LEU A O 1
ATOM 678 N N . LEU A 1 85 ? -11.567 -2.563 -0.302 1.00 71.00 85 LEU A N 1
ATOM 679 C CA . LEU A 1 85 ? -11.364 -3.273 0.969 1.00 71.00 85 LEU A CA 1
ATOM 680 C C . LEU A 1 85 ? -11.693 -2.410 2.198 1.00 71.00 85 LEU A C 1
ATOM 682 O O . LEU A 1 85 ? -12.280 -2.905 3.162 1.00 71.00 85 LEU A O 1
ATOM 686 N N . ILE A 1 86 ? -11.341 -1.121 2.170 1.00 69.81 86 ILE A N 1
ATOM 687 C CA . ILE A 1 86 ? -11.589 -0.194 3.284 1.00 69.81 86 ILE A CA 1
ATOM 688 C C . ILE A 1 86 ? -13.055 0.270 3.299 1.00 69.81 86 ILE A C 1
ATOM 690 O O . ILE A 1 86 ? -13.661 0.362 4.371 1.00 69.81 86 ILE A O 1
ATOM 694 N N . TYR A 1 87 ? -13.642 0.555 2.130 1.00 66.81 87 TYR A N 1
ATOM 695 C CA . TYR A 1 87 ? -15.012 1.064 2.032 1.00 66.81 87 TYR A CA 1
ATOM 696 C C . TYR A 1 87 ? -16.078 -0.023 2.092 1.00 66.81 87 TYR A C 1
ATOM 698 O O . TYR A 1 87 ? -17.102 0.223 2.718 1.00 66.81 87 TYR A O 1
ATOM 706 N N . ILE A 1 88 ? -15.877 -1.217 1.522 1.00 67.19 88 ILE A N 1
ATOM 707 C CA . ILE A 1 88 ? -16.893 -2.284 1.565 1.00 67.19 88 ILE A CA 1
ATOM 708 C C . ILE A 1 88 ? -17.250 -2.632 2.999 1.00 67.19 88 ILE A C 1
ATOM 710 O O . ILE A 1 88 ? -18.429 -2.748 3.309 1.00 67.19 88 ILE A O 1
ATOM 714 N N . TYR A 1 89 ? -16.268 -2.758 3.892 1.00 59.84 89 TYR A N 1
ATOM 715 C CA . TYR A 1 89 ? -16.558 -3.088 5.285 1.00 59.84 89 TYR A CA 1
ATOM 716 C C . TYR A 1 89 ? -17.398 -1.996 5.959 1.00 59.84 89 TYR A C 1
ATOM 718 O O . TYR A 1 89 ? -18.395 -2.294 6.617 1.00 59.84 89 TYR A O 1
ATOM 726 N N . LYS A 1 90 ? -17.048 -0.723 5.736 1.00 61.78 90 LYS A N 1
ATOM 727 C CA . LYS A 1 90 ? -17.813 0.419 6.256 1.00 61.78 90 LYS A CA 1
ATOM 728 C C . LYS A 1 90 ? -19.218 0.498 5.655 1.00 61.78 90 LYS A C 1
ATOM 730 O O . LYS A 1 90 ? -20.173 0.688 6.401 1.00 61.78 90 LYS A O 1
ATOM 735 N N . MET A 1 91 ? -19.355 0.294 4.347 1.00 59.91 91 MET A N 1
ATOM 736 C CA . MET A 1 91 ? -20.636 0.286 3.633 1.00 59.91 91 MET A CA 1
ATOM 737 C C . MET A 1 91 ? -21.518 -0.883 4.075 1.00 59.91 91 MET A C 1
ATOM 739 O O . MET A 1 91 ? -22.704 -0.698 4.316 1.00 59.91 91 MET A O 1
ATOM 743 N N . PHE A 1 92 ? -20.943 -2.071 4.260 1.00 63.28 92 PHE A N 1
ATOM 744 C CA . PHE A 1 92 ? -21.649 -3.254 4.744 1.00 63.28 92 PHE A CA 1
ATOM 745 C C . PHE A 1 92 ? -22.143 -3.059 6.183 1.00 63.28 92 PHE A C 1
ATOM 747 O O . PHE A 1 92 ? -23.294 -3.354 6.491 1.00 63.28 92 PHE A O 1
ATOM 754 N N . VAL A 1 93 ? -21.314 -2.501 7.070 1.00 64.12 93 VAL A N 1
ATOM 755 C CA . VAL A 1 93 ? -21.731 -2.165 8.441 1.00 64.12 93 VAL A CA 1
ATOM 756 C C . VAL A 1 93 ? -22.813 -1.078 8.447 1.00 64.12 93 VAL A C 1
ATOM 758 O O . VAL A 1 93 ? -23.781 -1.206 9.195 1.00 64.12 93 VAL A O 1
ATOM 761 N N . MET A 1 94 ? -22.687 -0.052 7.601 1.00 63.00 94 MET A N 1
ATOM 762 C CA . MET A 1 94 ? -23.664 1.034 7.471 1.00 63.00 94 MET A CA 1
ATOM 763 C C . MET A 1 94 ? -25.023 0.538 6.948 1.00 63.00 94 MET A C 1
ATOM 765 O O . MET A 1 94 ? -26.051 0.911 7.505 1.00 63.00 94 MET A O 1
ATOM 769 N N . LEU A 1 95 ? -25.032 -0.325 5.927 1.00 63.41 95 LEU A N 1
ATOM 770 C CA . LEU A 1 95 ? -26.252 -0.856 5.305 1.00 63.41 95 LEU A CA 1
ATOM 771 C C . LEU A 1 95 ? -26.943 -1.922 6.165 1.00 63.41 95 LEU A C 1
ATOM 773 O O . LEU A 1 95 ? -28.161 -1.899 6.307 1.00 63.41 95 LEU A O 1
ATOM 777 N N . PHE A 1 96 ? -26.186 -2.853 6.754 1.00 57.97 96 PHE A N 1
ATOM 778 C CA . PHE A 1 96 ? -26.764 -4.022 7.431 1.00 57.97 96 PHE A CA 1
ATOM 779 C C . PHE A 1 96 ? -26.870 -3.883 8.955 1.00 57.97 96 PHE A C 1
ATOM 781 O O . PHE A 1 96 ? -27.590 -4.659 9.584 1.00 57.97 96 PHE A O 1
ATOM 788 N N . LYS A 1 97 ? -26.176 -2.921 9.585 1.00 53.06 97 LYS A N 1
ATOM 789 C CA . LYS A 1 97 ? -26.284 -2.642 11.033 1.00 53.06 97 LYS A CA 1
ATOM 790 C C . LYS A 1 97 ? -26.448 -1.145 11.350 1.00 53.06 97 LYS A C 1
ATOM 792 O O . LYS A 1 97 ? -25.660 -0.604 12.133 1.00 53.06 97 LYS A O 1
ATOM 797 N N . PRO A 1 98 ? -27.509 -0.487 10.848 1.00 56.12 98 PRO A N 1
ATOM 798 C CA . PRO A 1 98 ? -27.746 0.941 11.086 1.00 56.12 98 PRO A CA 1
ATOM 799 C C . PRO A 1 98 ? -27.906 1.294 12.580 1.00 56.12 98 PRO A C 1
ATOM 801 O O . PRO A 1 98 ? -27.478 2.360 13.010 1.00 56.12 98 PRO A O 1
ATOM 804 N N . GLN A 1 99 ? -28.410 0.367 13.407 1.00 52.00 99 GLN A N 1
ATOM 805 C CA . GLN A 1 99 ? -28.670 0.561 14.848 1.00 52.00 99 GLN A CA 1
ATOM 806 C C . GLN A 1 99 ? -27.417 0.748 15.729 1.00 52.00 99 GLN A C 1
ATOM 808 O O . GLN A 1 99 ? -27.532 1.086 16.903 1.00 52.00 99 GLN A O 1
ATOM 813 N N . ARG A 1 100 ? -26.207 0.494 15.209 1.00 51.19 100 ARG A N 1
ATOM 814 C CA . ARG A 1 100 ? -24.945 0.736 15.939 1.00 51.19 100 ARG A CA 1
ATOM 815 C C . ARG A 1 100 ? -24.255 2.042 15.552 1.00 51.19 100 ARG A C 1
ATOM 817 O O . ARG A 1 100 ? -23.275 2.398 16.200 1.00 51.19 100 ARG A O 1
ATOM 824 N N . ASN A 1 101 ? -24.749 2.722 14.520 1.00 53.91 101 ASN A N 1
ATOM 825 C CA . ASN A 1 101 ? -24.197 3.978 14.017 1.00 53.91 101 ASN A CA 1
ATOM 826 C C . ASN A 1 101 ? -25.024 5.205 14.450 1.00 53.91 101 ASN A C 1
ATOM 828 O O . ASN A 1 101 ? -24.814 6.302 13.945 1.00 53.91 101 ASN A O 1
ATOM 832 N N . THR A 1 102 ? -25.977 5.033 15.370 1.00 52.16 102 THR A N 1
ATOM 833 C CA . THR A 1 102 ? -26.731 6.130 15.980 1.00 52.16 102 THR A CA 1
ATOM 834 C C . THR A 1 102 ? -26.158 6.471 17.356 1.00 52.16 102 THR A C 1
ATOM 836 O O . THR A 1 102 ? -25.841 5.594 18.164 1.00 52.16 102 THR A O 1
ATOM 839 N N . THR A 1 103 ? -26.033 7.772 17.630 1.00 55.00 103 THR A N 1
ATOM 840 C CA . THR A 1 103 ? -25.534 8.370 18.886 1.00 55.00 103 THR A CA 1
ATOM 841 C C . THR A 1 103 ? -26.222 7.805 20.142 1.00 55.00 103 THR A C 1
ATOM 843 O O . THR A 1 103 ? -25.636 7.766 21.224 1.00 55.00 103 THR A O 1
ATOM 846 N N . GLU A 1 104 ? -27.439 7.286 19.997 1.00 53.28 104 GLU A N 1
ATOM 847 C CA . GLU A 1 104 ? -28.255 6.687 21.057 1.00 53.28 104 GLU A CA 1
ATOM 848 C C . GLU A 1 104 ? -27.640 5.411 21.656 1.00 53.28 104 GLU A C 1
ATOM 850 O O . GLU A 1 104 ? -27.569 5.285 22.878 1.00 53.28 104 GLU A O 1
ATOM 855 N N . ALA A 1 105 ? -27.084 4.508 20.838 1.00 56.19 105 ALA A N 1
ATOM 856 C CA . ALA A 1 105 ? -26.455 3.273 21.326 1.00 56.19 105 ALA A CA 1
ATOM 857 C C . ALA A 1 105 ? -25.130 3.532 22.077 1.00 56.19 105 ALA A C 1
ATOM 859 O O . ALA A 1 105 ? -24.714 2.738 22.931 1.00 56.19 105 ALA A 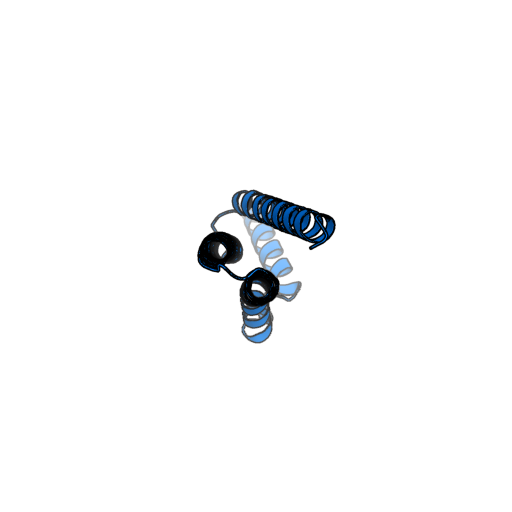O 1
ATOM 860 N N . PHE A 1 106 ? -24.452 4.644 21.768 1.00 59.50 106 PHE A N 1
ATOM 861 C CA . PHE A 1 106 ? -23.281 5.113 22.512 1.00 59.50 106 PHE A CA 1
ATOM 862 C C . PHE A 1 106 ? -23.689 5.684 23.878 1.00 59.50 106 PHE A C 1
ATOM 864 O O . PHE A 1 106 ? -23.083 5.340 24.897 1.00 59.50 106 PHE A O 1
ATOM 871 N N . ASN A 1 107 ? -24.754 6.488 23.909 1.00 59.25 107 ASN A N 1
ATOM 872 C CA . ASN A 1 107 ? -25.277 7.083 25.136 1.00 59.25 107 ASN A CA 1
ATOM 873 C C . ASN A 1 107 ? -25.847 6.027 26.096 1.00 59.25 107 ASN A C 1
ATOM 875 O O . ASN A 1 107 ? -25.549 6.075 27.285 1.00 59.25 107 ASN A O 1
ATOM 879 N N . GLU A 1 108 ? -26.555 5.008 25.601 1.00 64.56 108 GLU A N 1
ATOM 880 C CA . GLU A 1 108 ? -27.129 3.952 26.450 1.00 64.56 108 GLU A CA 1
ATOM 881 C C . GLU A 1 108 ? -26.047 3.107 27.155 1.00 64.56 108 GLU A C 1
ATOM 883 O O . GLU A 1 108 ? -26.149 2.794 28.345 1.00 64.56 108 GLU A O 1
ATOM 888 N N . LYS A 1 109 ? -24.948 2.787 26.452 1.00 63.34 109 LYS A N 1
ATOM 889 C CA . LYS A 1 109 ? -23.792 2.091 27.048 1.00 63.34 109 LYS A CA 1
ATOM 890 C C . LYS A 1 109 ? -23.075 2.938 28.094 1.00 63.34 109 LYS A C 1
ATOM 892 O O . LYS A 1 109 ? -22.577 2.389 29.079 1.00 63.34 109 LYS A O 1
ATOM 897 N N . ARG A 1 110 ? -23.006 4.255 27.881 1.00 65.75 110 ARG A N 1
ATOM 898 C CA . ARG A 1 110 ? -22.428 5.199 28.841 1.00 65.75 110 ARG A CA 1
ATOM 899 C C . ARG A 1 110 ? -23.283 5.266 30.106 1.00 65.75 110 ARG A C 1
ATOM 901 O O . ARG A 1 110 ? -22.737 5.099 31.190 1.00 65.75 110 ARG A O 1
ATOM 908 N N . THR A 1 111 ? -24.602 5.394 29.968 1.00 67.56 111 THR A N 1
ATOM 909 C CA . THR A 1 111 ? -25.544 5.436 31.097 1.00 67.56 111 THR A CA 1
ATOM 910 C C . THR A 1 111 ? -25.522 4.143 31.915 1.00 67.56 111 THR A C 1
ATOM 912 O O . THR A 1 111 ? -25.455 4.201 33.138 1.00 67.56 111 THR A O 1
ATOM 915 N N . LYS A 1 112 ? -25.473 2.967 31.270 1.00 71.06 112 LYS A N 1
ATOM 916 C CA . LYS A 1 112 ? -25.353 1.677 31.980 1.00 71.06 112 LYS A CA 1
ATOM 917 C C . LYS A 1 112 ? -24.037 1.532 32.753 1.00 71.06 112 LYS A C 1
ATOM 919 O O . LYS A 1 112 ? -24.043 1.010 33.862 1.00 71.06 112 LYS A O 1
ATOM 924 N N . ARG A 1 113 ? -22.911 2.007 32.204 1.00 72.00 113 ARG A N 1
ATOM 925 C CA . ARG A 1 113 ? -21.618 2.012 32.920 1.00 72.00 113 ARG A CA 1
ATOM 926 C C . ARG A 1 113 ? -21.619 2.949 34.122 1.00 72.00 113 ARG A C 1
ATOM 928 O O . ARG A 1 113 ? -21.130 2.561 35.172 1.00 72.00 113 ARG A O 1
ATOM 935 N N . ILE A 1 114 ? -22.164 4.149 33.944 1.00 76.88 114 ILE A N 1
ATOM 936 C CA . ILE A 1 114 ? -22.314 5.157 34.995 1.00 76.88 114 ILE A CA 1
ATOM 937 C C . ILE A 1 114 ? -23.164 4.577 36.131 1.00 76.88 114 ILE A C 1
ATOM 939 O O . ILE A 1 114 ? -22.690 4.515 37.257 1.00 76.88 114 ILE A O 1
ATOM 943 N N . ASN A 1 115 ? -24.348 4.031 35.839 1.00 74.25 115 ASN A N 1
ATOM 944 C CA . ASN A 1 115 ? -25.199 3.428 36.869 1.00 74.25 115 ASN A CA 1
ATOM 945 C C . ASN A 1 115 ? -24.516 2.273 37.615 1.00 74.25 115 ASN A C 1
ATOM 947 O O . ASN A 1 115 ? -24.601 2.217 38.835 1.00 74.25 115 ASN A O 1
ATOM 951 N N . ASN A 1 116 ? -23.776 1.398 36.928 1.00 74.69 116 ASN A N 1
ATOM 952 C CA . ASN A 1 116 ? -23.034 0.325 37.601 1.00 74.69 116 ASN A CA 1
ATOM 953 C C . ASN A 1 116 ? -21.861 0.816 38.469 1.00 74.69 116 ASN A C 1
ATOM 955 O O . ASN A 1 116 ? -21.403 0.061 39.319 1.00 74.69 116 ASN A O 1
ATOM 959 N N . GLN A 1 117 ? -21.352 2.034 38.260 1.00 74.38 117 GLN A N 1
ATOM 960 C CA . GLN A 1 117 ? -20.345 2.640 39.140 1.00 74.38 117 GLN A CA 1
ATOM 961 C C . GLN A 1 117 ? -20.951 3.310 40.375 1.00 74.38 117 GLN A C 1
ATOM 963 O O . GLN A 1 117 ? -20.233 3.510 41.342 1.00 74.38 117 GLN A O 1
ATOM 968 N N . PHE A 1 118 ? -22.236 3.668 40.341 1.00 72.75 118 PHE A N 1
ATOM 969 C CA . PHE A 1 118 ? -22.941 4.239 41.493 1.00 72.75 118 PHE A CA 1
ATOM 970 C C . PHE A 1 118 ? -23.661 3.184 42.344 1.00 72.75 118 PHE A C 1
ATOM 972 O O . PHE A 1 118 ? -24.069 3.484 43.461 1.00 72.75 118 PHE A O 1
ATOM 979 N N . LEU A 1 119 ? -23.853 1.974 41.809 1.00 68.81 119 LEU A N 1
ATOM 980 C CA . LEU A 1 119 ? -24.531 0.855 42.475 1.00 68.81 119 LEU A CA 1
ATOM 981 C C . LEU A 1 119 ? -23.570 -0.164 43.125 1.00 68.81 119 LEU A C 1
ATOM 983 O O . LEU A 1 119 ? -24.048 -1.140 43.698 1.00 68.81 119 LEU A O 1
ATOM 987 N N . ASN A 1 120 ? -22.255 0.059 43.039 1.00 53.47 120 ASN A N 1
ATOM 988 C CA . ASN A 1 120 ? -21.197 -0.660 43.767 1.00 53.47 120 ASN A CA 1
ATOM 989 C C . ASN A 1 120 ? -20.483 0.313 44.704 1.00 53.47 120 ASN A C 1
ATOM 991 O O . ASN A 1 120 ? -20.004 -0.150 45.760 1.00 53.47 120 ASN A O 1
#

InterPro domains:
  IPR017978 GPCR family 3, C-terminal [PS50259] (1-110)
  IPR050726 Metabotropic Glutamate Receptor [PTHR24060] (2-108)

Sequence (120 aa):
QNNTSVVIQLFFVLLLVLANGIQAFRARKLPSHFKETNHVIYSSFTTVLLIAASTGIYFAQKSFNVKDRVLWISIHLLNALNFLLIYIYKMFVMLFKPQRNTTEAFNEKRTKRINNQFLN

Organism: NCBI:txid252671

Secondary structure (DSSP, 8-state):
--HHHHHHHHHHHHHHHHHHHHHHHHHHTS-TT-HHHHHHHHHHHHHHHHHHHHHHHHHH---HHHHHHHHHHHHHHHHHHHHHHHHHHHHHHHHH-GGGSSHHHHHHHHHHHHHHHH--

Foldseek 3Di:
DPVVVVVVLVVVVVVVLVVLVVLLVVLVPDPPVDPLSVLSVVLSVVLVVLVVVLVVVLVVDPDPVVNVVSSVVSVVVNVVVSCCSNVVVVVCCVVVPVVVVDPVVVVVVVVVVVVVVVVD

pLDDT: mean 70.54, std 8.69, range [49.78, 84.19]